Protein AF-A0A091HAL4-F1 (afdb_monomer_lite)

Radius of gyration: 15.79 Å; chains: 1; bounding box: 37×22×40 Å

Organism: NCBI:txid175836

Secondary structure (DSSP, 8-state):
-EE-TTSTHHHHHHHHTT---EE--SS-GGGHHHHHTT----TTTSPPTTS---S---HHHHHHHHHHHHHHHHHHHHHHGGGTTT-

Structure (mmCIF, N/CA/C/O backbone):
data_AF-A0A091HAL4-F1
#
_entry.id   AF-A0A091HAL4-F1
#
loop_
_atom_site.group_PDB
_atom_site.id
_atom_site.type_symbol
_atom_site.label_atom_id
_atom_site.label_alt_id
_atom_site.label_comp_id
_atom_site.label_asym_id
_atom_site.label_entity_id
_atom_site.label_seq_id
_atom_site.pdbx_PDB_ins_code
_atom_site.Cartn_x
_atom_s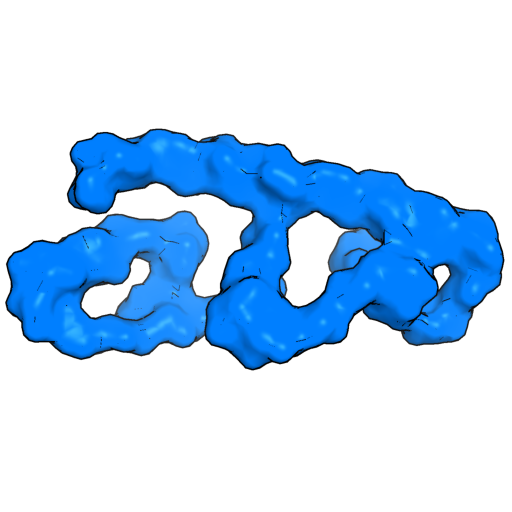ite.Cartn_y
_atom_site.Cartn_z
_atom_site.occupancy
_atom_site.B_iso_or_equiv
_atom_site.auth_seq_id
_atom_site.auth_comp_id
_atom_site.auth_asym_id
_atom_site.auth_atom_id
_atom_site.pdbx_PDB_model_num
ATOM 1 N N . VAL A 1 1 ? -20.923 -4.372 10.415 1.00 77.38 1 VAL A N 1
ATOM 2 C CA . VAL A 1 1 ? -20.708 -2.963 9.991 1.00 77.38 1 VAL A CA 1
ATOM 3 C C . VAL A 1 1 ? -19.722 -2.945 8.833 1.00 77.38 1 VAL A C 1
ATOM 5 O O . VAL A 1 1 ? -18.751 -3.683 8.904 1.00 77.38 1 VAL A O 1
ATOM 8 N N . PHE A 1 2 ? -19.976 -2.181 7.767 1.00 80.88 2 PHE A N 1
ATOM 9 C CA . PHE A 1 2 ? -18.989 -1.989 6.697 1.00 80.88 2 PHE A CA 1
ATOM 10 C C . PHE A 1 2 ? -18.118 -0.786 7.031 1.00 80.88 2 PHE A C 1
ATOM 12 O O . PHE A 1 2 ? -18.653 0.287 7.313 1.00 80.88 2 PHE A O 1
ATOM 19 N N . THR A 1 3 ? -16.805 -0.977 7.038 1.00 81.94 3 THR A N 1
ATOM 20 C CA . THR A 1 3 ? -15.852 0.055 7.452 1.00 81.94 3 THR A CA 1
ATOM 21 C C . THR A 1 3 ? -14.767 0.227 6.402 1.00 81.94 3 THR A C 1
ATOM 23 O O . THR A 1 3 ? -14.291 -0.750 5.819 1.00 81.94 3 THR A O 1
ATOM 26 N N . ASP A 1 4 ? -14.385 1.480 6.165 1.00 80.75 4 ASP A N 1
ATOM 27 C CA . ASP A 1 4 ? -13.241 1.818 5.327 1.00 80.75 4 ASP A CA 1
ATOM 28 C C . ASP A 1 4 ? -11.952 1.685 6.165 1.00 80.75 4 ASP A C 1
ATOM 30 O O . ASP A 1 4 ? -11.817 2.384 7.173 1.00 80.75 4 ASP A O 1
ATOM 34 N N . PRO A 1 5 ? -11.010 0.802 5.793 1.00 75.56 5 PRO A N 1
ATOM 35 C CA . PRO A 1 5 ? -9.751 0.618 6.514 1.00 75.56 5 PRO A CA 1
ATOM 36 C C . PRO A 1 5 ? -8.815 1.839 6.500 1.00 75.56 5 PRO A C 1
ATOM 38 O O . PRO A 1 5 ? -7.888 1.870 7.307 1.00 75.56 5 PRO A O 1
ATOM 41 N N . LEU A 1 6 ? -9.042 2.864 5.662 1.00 77.38 6 LEU A N 1
ATOM 42 C CA . LEU A 1 6 ? -8.317 4.145 5.765 1.00 77.38 6 LEU A CA 1
ATOM 43 C C . LEU A 1 6 ? -8.621 4.893 7.075 1.00 77.38 6 LEU A C 1
ATOM 45 O O . LEU A 1 6 ? -7.804 5.690 7.538 1.00 77.38 6 LEU A O 1
ATOM 49 N N . LEU A 1 7 ? -9.790 4.646 7.675 1.00 79.88 7 LEU A N 1
ATOM 50 C CA . LEU A 1 7 ? -10.222 5.234 8.941 1.00 79.88 7 LEU A CA 1
ATOM 51 C C . LEU A 1 7 ? -10.571 4.110 9.933 1.00 79.88 7 LEU A C 1
ATOM 53 O O . LEU A 1 7 ? -11.739 3.728 10.061 1.00 79.88 7 LEU A O 1
ATOM 57 N N . PRO A 1 8 ? -9.584 3.589 10.689 1.00 82.62 8 PRO A N 1
ATOM 58 C CA . PRO A 1 8 ? -9.762 2.396 11.518 1.00 82.62 8 PRO A CA 1
ATOM 59 C C . PRO A 1 8 ? -10.694 2.609 12.720 1.00 82.62 8 PRO A C 1
ATOM 61 O O . PRO A 1 8 ? -11.099 1.633 13.342 1.00 82.62 8 PRO A O 1
ATOM 64 N N . CYS A 1 9 ? -11.105 3.845 13.038 1.00 85.94 9 CYS A N 1
ATOM 65 C CA . CYS A 1 9 ? -12.026 4.145 14.145 1.00 85.94 9 CYS A CA 1
ATOM 66 C C . CYS A 1 9 ? -13.287 3.271 14.144 1.00 85.94 9 CYS A C 1
ATOM 68 O O . CYS A 1 9 ? -13.734 2.835 15.201 1.00 85.94 9 CYS A O 1
ATOM 70 N N . GLY A 1 10 ? -13.870 3.023 12.966 1.00 86.50 10 GLY A N 1
ATOM 71 C CA . GLY A 1 10 ? -15.072 2.194 12.851 1.00 86.50 10 GLY A CA 1
ATOM 72 C C . GLY A 1 10 ? -14.811 0.729 13.202 1.00 86.50 10 GLY A C 1
ATOM 73 O O . GLY A 1 10 ? -15.647 0.098 13.844 1.00 86.50 10 GLY A O 1
ATOM 74 N N . GLN A 1 11 ? -13.644 0.210 12.814 1.00 87.94 11 GLN A N 1
ATOM 75 C CA . GLN A 1 11 ? -13.195 -1.136 13.164 1.00 87.94 11 GLN A CA 1
ATOM 76 C C . GLN A 1 11 ? -12.908 -1.241 14.667 1.00 87.94 11 GLN A C 1
ATOM 78 O O . GLN A 1 11 ? -13.448 -2.133 15.313 1.00 87.94 11 GLN A O 1
ATOM 83 N N . ILE A 1 12 ? -12.142 -0.299 15.226 1.00 88.75 12 ILE A N 1
ATOM 84 C CA . ILE A 1 12 ? -11.798 -0.254 16.658 1.00 88.75 12 ILE A CA 1
ATOM 85 C C . ILE A 1 12 ? -13.075 -0.222 17.512 1.00 88.75 12 ILE A C 1
ATOM 87 O O . ILE A 1 12 ? -13.238 -0.991 18.457 1.00 88.75 12 ILE A O 1
ATOM 91 N N . LEU A 1 13 ? -14.045 0.622 17.146 1.00 90.62 13 LEU A N 1
ATOM 92 C CA . LEU A 1 13 ? -15.321 0.695 17.857 1.00 90.62 13 LEU A CA 1
ATOM 93 C C . LEU A 1 13 ? -16.136 -0.602 17.735 1.00 90.62 13 LEU A C 1
ATOM 95 O O . LEU A 1 13 ? -16.748 -1.035 18.711 1.00 90.62 13 LEU A O 1
ATOM 99 N N . ALA A 1 14 ? -16.167 -1.220 16.551 1.00 90.25 14 ALA A N 1
ATOM 100 C CA . ALA A 1 14 ? -16.869 -2.486 16.345 1.00 90.25 14 ALA A CA 1
ATOM 101 C C . ALA A 1 14 ? -16.251 -3.622 17.175 1.00 90.25 14 ALA A C 1
ATOM 103 O O . ALA A 1 14 ? -16.994 -4.440 17.721 1.00 90.25 14 ALA A O 1
ATOM 104 N N . GLU A 1 15 ? -14.926 -3.626 17.323 1.00 90.38 15 GLU A N 1
ATOM 105 C CA . GLU A 1 15 ? -14.191 -4.554 18.182 1.00 90.38 15 GLU A CA 1
ATOM 106 C C . GLU A 1 15 ? -14.555 -4.360 19.663 1.00 90.38 15 GLU A C 1
ATOM 108 O O . GLU A 1 15 ? -14.963 -5.321 20.317 1.00 90.38 15 GLU A O 1
ATOM 113 N N . HIS A 1 16 ? -14.567 -3.120 20.169 1.00 91.50 16 HIS A N 1
ATOM 114 C CA . HIS A 1 16 ? -15.019 -2.828 21.539 1.00 91.50 16 HIS A CA 1
ATOM 115 C C . HIS A 1 16 ? -16.474 -3.233 21.808 1.00 91.50 16 HIS A C 1
ATOM 117 O O . HIS A 1 16 ? -16.813 -3.646 22.917 1.00 91.50 16 HIS A O 1
ATOM 123 N N . LEU A 1 17 ? -17.344 -3.113 20.806 1.00 93.19 17 LEU A N 1
ATOM 124 C CA . LEU A 1 17 ? -18.754 -3.494 20.906 1.00 93.19 17 LEU A CA 1
ATOM 125 C C . LEU A 1 17 ? -18.995 -4.986 20.622 1.00 93.19 17 LEU A C 1
ATOM 127 O O . LEU A 1 17 ? -20.134 -5.439 20.730 1.00 93.19 17 LEU A O 1
ATOM 131 N N . SER A 1 18 ? -17.953 -5.755 20.274 1.00 93.44 18 SER A N 1
ATOM 132 C CA . SER A 1 18 ? -18.046 -7.173 19.889 1.00 93.44 18 SER A CA 1
ATOM 133 C C . SER A 1 18 ? -19.015 -7.434 18.722 1.00 93.44 18 SER A C 1
ATOM 135 O O . SER A 1 18 ? -19.703 -8.457 18.677 1.00 93.44 18 SER A O 1
ATOM 137 N N . ILE A 1 19 ? -19.094 -6.503 17.766 1.00 93.62 19 ILE A N 1
ATOM 138 C CA . ILE A 1 19 ? -19.977 -6.593 16.594 1.00 93.62 19 ILE A CA 1
ATOM 139 C C . IL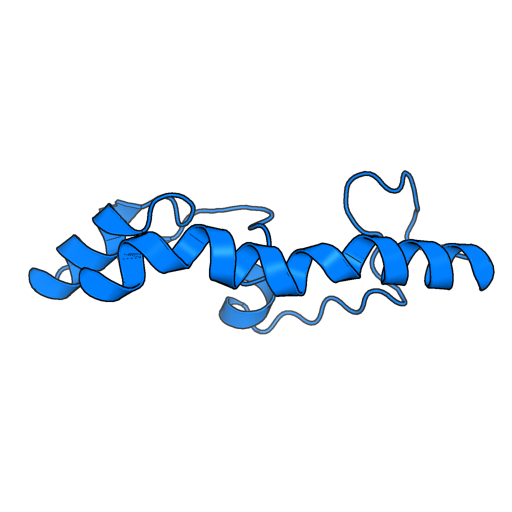E A 1 19 ? -19.144 -6.995 15.369 1.00 93.62 19 ILE A C 1
ATOM 141 O O . ILE A 1 19 ? -18.091 -6.402 15.132 1.00 93.62 19 ILE A O 1
ATOM 145 N N . PRO A 1 20 ? -19.612 -7.933 14.522 1.00 90.75 20 PRO A N 1
ATOM 146 C CA . PRO A 1 20 ? -18.902 -8.272 13.296 1.00 90.75 20 PRO A CA 1
ATOM 147 C C . PRO A 1 20 ? -18.803 -7.064 12.353 1.00 90.75 20 PRO A C 1
ATOM 149 O O . PRO A 1 20 ? -19.794 -6.384 12.038 1.00 90.75 20 PRO A O 1
ATOM 152 N N . PHE A 1 21 ? -17.598 -6.827 11.848 1.00 87.94 21 PHE A N 1
ATOM 153 C CA . PHE A 1 21 ? -17.315 -5.818 10.836 1.00 87.94 21 PHE A CA 1
ATOM 154 C C . PHE A 1 21 ? -16.678 -6.450 9.598 1.00 87.94 21 PHE A C 1
ATOM 156 O O . PHE A 1 21 ? -16.101 -7.532 9.656 1.00 87.94 21 PHE A O 1
ATOM 163 N N . VAL A 1 22 ? -16.842 -5.785 8.457 1.00 87.12 22 VAL A N 1
ATOM 164 C CA . VAL A 1 22 ? -16.278 -6.197 7.172 1.00 87.12 22 VAL A CA 1
ATOM 165 C C . VAL A 1 22 ? -15.544 -5.002 6.587 1.00 87.12 22 VAL A C 1
ATOM 167 O O . VAL A 1 22 ? -16.133 -3.931 6.413 1.00 87.12 22 VAL A O 1
ATOM 170 N N . LEU A 1 23 ? -14.265 -5.202 6.281 1.00 84.06 23 LEU A N 1
ATOM 171 C CA . LEU A 1 23 ? -13.416 -4.199 5.654 1.00 84.06 23 LEU A CA 1
ATOM 172 C C . LEU A 1 23 ? -13.621 -4.238 4.143 1.00 84.06 23 LEU A C 1
ATOM 174 O O . LEU A 1 23 ? -13.497 -5.292 3.518 1.00 84.06 23 LEU A O 1
ATOM 178 N N . ILE A 1 24 ? -13.933 -3.084 3.559 1.00 77.88 24 ILE A N 1
ATOM 179 C CA . ILE A 1 24 ? -14.020 -2.924 2.107 1.00 77.88 24 ILE A CA 1
ATOM 180 C C . ILE A 1 24 ? -13.022 -1.848 1.705 1.00 77.88 24 ILE A C 1
ATOM 182 O O . ILE A 1 24 ? -13.276 -0.663 1.892 1.00 77.88 24 ILE A O 1
ATOM 186 N N . ALA A 1 25 ? -11.908 -2.264 1.111 1.00 76.44 25 ALA A N 1
ATOM 187 C CA . ALA A 1 25 ? -11.005 -1.369 0.402 1.00 76.44 25 ALA A CA 1
ATOM 188 C C . ALA A 1 25 ? -10.368 -2.056 -0.796 1.00 76.44 25 ALA A C 1
ATOM 190 O O . ALA A 1 25 ? -10.304 -3.283 -0.883 1.00 76.44 25 ALA A O 1
ATOM 191 N N . ARG A 1 26 ? -9.894 -1.232 -1.727 1.00 67.88 26 ARG A N 1
ATOM 192 C CA . ARG A 1 26 ? -9.047 -1.645 -2.843 1.00 67.88 26 ARG A CA 1
ATOM 193 C C . ARG A 1 26 ? -7.815 -0.761 -2.862 1.00 67.88 26 ARG A C 1
ATOM 195 O O . ARG A 1 26 ? -7.966 0.457 -2.891 1.00 67.88 26 ARG A O 1
ATOM 202 N N . GLY A 1 27 ? -6.636 -1.377 -2.900 1.00 72.88 27 GLY A N 1
ATOM 203 C CA . GLY A 1 27 ? -5.379 -0.648 -3.026 1.00 72.88 27 GLY A CA 1
ATOM 204 C C . GLY A 1 27 ? -5.065 0.151 -1.771 1.00 72.88 27 GLY A C 1
ATOM 205 O O . GLY A 1 27 ? -4.840 1.359 -1.850 1.00 72.88 27 GLY A O 1
ATOM 206 N N . LEU A 1 28 ? -5.086 -0.521 -0.618 1.00 75.69 28 LEU A N 1
ATOM 207 C CA . LEU A 1 28 ? -4.626 0.101 0.617 1.00 75.69 28 LEU A CA 1
ATOM 208 C C . LEU A 1 28 ? -3.173 0.575 0.430 1.00 75.69 28 LEU A C 1
ATOM 210 O O . LEU A 1 28 ? -2.356 -0.174 -0.122 1.00 75.69 28 LEU A O 1
ATOM 214 N N . PRO A 1 29 ? -2.813 1.790 0.895 1.00 68.88 29 PRO A N 1
ATOM 215 C CA . PRO A 1 29 ? -1.402 2.129 1.038 1.00 68.88 29 PRO A CA 1
ATOM 216 C C . PRO A 1 29 ? -0.751 1.060 1.925 1.00 68.88 29 PRO A C 1
ATOM 218 O O . PRO A 1 29 ? -1.449 0.429 2.710 1.00 68.88 29 PRO A O 1
ATOM 221 N N . CYS A 1 30 ? 0.548 0.817 1.766 1.00 76.12 30 CYS A N 1
ATOM 222 C CA . CYS A 1 30 ? 1.318 -0.210 2.486 1.00 76.12 30 CYS A CA 1
ATOM 223 C C . CYS A 1 30 ? 1.032 -1.696 2.197 1.00 76.12 30 CYS A C 1
ATOM 225 O O . CYS A 1 30 ? 1.779 -2.543 2.680 1.00 76.12 30 CYS A O 1
ATOM 227 N N . GLY A 1 31 ? 0.048 -2.039 1.361 1.00 76.38 31 GLY A N 1
ATOM 228 C CA . GLY A 1 31 ? -0.171 -3.429 0.941 1.00 76.38 31 GLY A CA 1
ATOM 229 C C . GLY A 1 31 ? -0.761 -4.345 2.021 1.00 76.38 31 GLY A C 1
ATOM 230 O O . GLY A 1 31 ? -0.660 -5.568 1.921 1.00 76.38 31 GLY A O 1
ATOM 231 N N . LEU A 1 32 ? -1.394 -3.762 3.044 1.00 78.50 32 LEU A N 1
ATOM 232 C CA . LEU A 1 32 ? -2.086 -4.491 4.111 1.00 78.50 32 LEU A CA 1
ATOM 233 C C . LEU A 1 32 ? -3.214 -5.389 3.568 1.00 78.50 32 LEU A C 1
ATOM 235 O O . LEU A 1 32 ? -3.516 -6.438 4.132 1.00 78.50 32 LEU A O 1
ATOM 239 N N . ASP A 1 33 ? -3.819 -5.006 2.442 1.00 79.69 33 ASP A N 1
ATOM 240 C CA . ASP A 1 33 ? -4.782 -5.825 1.706 1.00 79.69 33 ASP A CA 1
ATOM 241 C C . ASP A 1 33 ? -4.159 -7.125 1.184 1.00 79.69 33 ASP A C 1
ATOM 243 O O . ASP A 1 33 ? -4.778 -8.184 1.290 1.00 79.69 33 ASP A O 1
ATOM 247 N N . PHE A 1 34 ? -2.930 -7.081 0.673 1.00 81.62 34 PHE A N 1
ATOM 248 C CA . PHE A 1 34 ? -2.205 -8.273 0.228 1.00 81.62 34 PHE A CA 1
ATOM 249 C C . PHE A 1 34 ? -1.853 -9.205 1.392 1.00 81.62 34 PHE A C 1
ATOM 251 O O . PHE A 1 34 ? -1.992 -10.421 1.259 1.00 81.62 34 PHE A O 1
ATOM 258 N N . GLU A 1 35 ? -1.469 -8.652 2.544 1.00 79.19 35 GLU A N 1
ATOM 259 C CA . GLU A 1 35 ? -1.207 -9.437 3.755 1.00 79.19 35 GLU A CA 1
ATOM 260 C C . GLU A 1 35 ? -2.491 -10.084 4.296 1.00 79.19 35 GLU A C 1
ATOM 262 O O . GLU A 1 35 ? -2.536 -11.297 4.507 1.00 79.19 35 GLU A O 1
ATOM 267 N N . ALA A 1 36 ? -3.575 -9.317 4.433 1.00 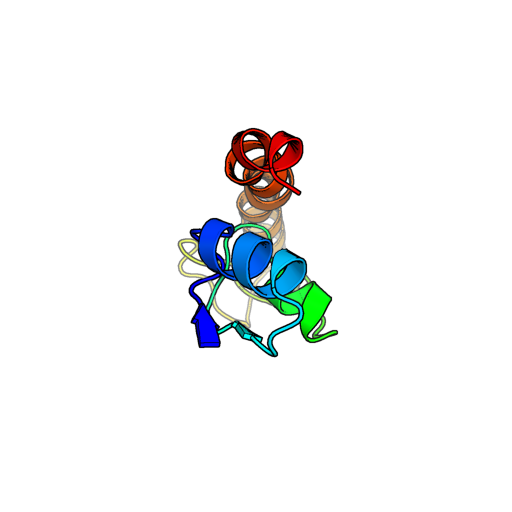80.31 36 ALA A N 1
ATOM 268 C CA . ALA A 1 36 ? -4.855 -9.825 4.926 1.00 80.31 36 ALA A CA 1
ATOM 269 C C . ALA A 1 36 ? -5.474 -10.883 3.995 1.00 80.31 36 ALA A C 1
ATOM 271 O O . ALA A 1 36 ? -6.073 -11.852 4.459 1.00 80.31 36 ALA A O 1
ATOM 272 N N . THR A 1 37 ? -5.317 -10.718 2.677 1.00 84.06 37 THR A N 1
ATOM 273 C CA . THR A 1 37 ? -5.816 -11.677 1.675 1.00 84.06 37 THR A CA 1
ATOM 274 C C . THR A 1 37 ? -4.855 -12.830 1.396 1.00 84.06 37 THR A C 1
ATOM 276 O O . THR A 1 37 ? -5.212 -13.732 0.639 1.00 84.06 37 THR A O 1
ATOM 279 N N . GLN A 1 38 ? -3.656 -12.824 1.995 1.00 84.56 38 GLN A N 1
ATOM 280 C CA . GLN A 1 38 ? -2.584 -13.791 1.724 1.00 84.56 38 GLN A CA 1
ATOM 281 C C . GLN A 1 38 ? -2.244 -13.885 0.223 1.00 84.56 38 GLN A C 1
ATOM 283 O O . GLN A 1 38 ? -1.902 -14.950 -0.298 1.00 84.56 38 GLN A O 1
ATOM 288 N N . CYS A 1 39 ? -2.355 -12.762 -0.491 1.00 85.12 39 CYS A N 1
ATOM 289 C CA . CYS A 1 39 ? -2.132 -12.678 -1.928 1.00 85.12 39 CYS A CA 1
ATOM 290 C C . CYS A 1 39 ? -0.728 -12.115 -2.209 1.00 85.12 39 CYS A C 1
ATOM 292 O O . CYS A 1 39 ? -0.460 -10.955 -1.896 1.00 85.12 39 CYS A O 1
ATOM 294 N N . PRO A 1 40 ? 0.201 -12.891 -2.795 1.00 82.94 40 PRO A N 1
ATOM 295 C CA . PRO A 1 40 ? 1.564 -12.422 -3.013 1.00 82.94 40 PRO A CA 1
ATOM 296 C C . PRO A 1 40 ? 1.625 -11.351 -4.115 1.00 82.94 40 PRO A C 1
ATOM 298 O O . PRO A 1 40 ? 1.317 -11.625 -5.273 1.00 82.94 40 PRO A O 1
ATOM 301 N N . SER A 1 41 ? 2.107 -10.148 -3.781 1.00 86.56 41 SER A N 1
ATOM 302 C CA . SER A 1 41 ? 2.354 -9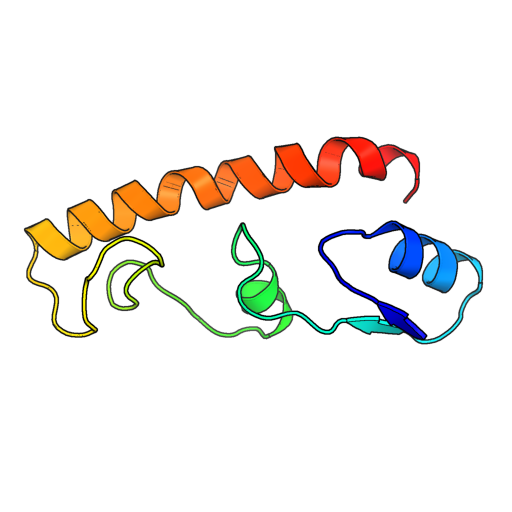.061 -4.746 1.00 86.56 41 SER A CA 1
ATOM 303 C C . SER A 1 41 ? 3.841 -8.665 -4.811 1.00 86.56 41 SER A C 1
ATOM 305 O O . SER A 1 41 ? 4.241 -7.645 -4.236 1.00 86.56 41 SER A O 1
ATOM 307 N N . PRO A 1 42 ? 4.707 -9.467 -5.459 1.00 87.69 42 PRO A N 1
ATOM 308 C CA . PRO A 1 42 ? 6.131 -9.165 -5.517 1.00 87.69 42 PRO A CA 1
ATOM 309 C C . PRO A 1 42 ? 6.404 -7.955 -6.434 1.00 87.69 42 PRO A C 1
ATOM 311 O O . PRO A 1 42 ? 6.003 -7.978 -7.603 1.00 87.69 42 PRO A O 1
ATOM 314 N N . PRO A 1 43 ? 7.163 -6.937 -5.982 1.00 85.19 43 PRO A N 1
ATOM 315 C CA . PRO A 1 43 ? 7.477 -5.750 -6.790 1.00 85.19 43 PRO A CA 1
ATOM 316 C C . PRO A 1 43 ? 8.372 -6.059 -8.002 1.00 85.19 43 PRO A C 1
ATOM 318 O O . PRO A 1 43 ? 8.566 -5.222 -8.876 1.00 85.19 43 PRO A O 1
ATOM 321 N N . SER A 1 44 ? 8.924 -7.268 -8.100 1.00 84.56 44 SER A N 1
ATOM 322 C CA . SER A 1 44 ? 9.701 -7.710 -9.261 1.00 84.56 44 SER A CA 1
ATOM 323 C C . SER A 1 44 ? 8.846 -8.073 -10.482 1.00 84.56 44 SER A C 1
ATOM 325 O O . SER A 1 44 ? 9.382 -8.082 -11.591 1.00 84.56 44 SER A O 1
ATOM 327 N N . TYR A 1 45 ? 7.552 -8.361 -10.296 1.00 85.81 45 TYR A N 1
ATOM 328 C CA . TYR A 1 45 ? 6.638 -8.802 -11.363 1.00 85.81 45 TYR A CA 1
ATOM 329 C C . TYR A 1 45 ? 5.297 -8.062 -11.375 1.00 85.81 45 TYR A C 1
ATOM 331 O O . TYR A 1 45 ? 4.640 -8.025 -12.409 1.00 85.81 45 TYR A O 1
ATOM 339 N N . VAL A 1 46 ? 4.894 -7.456 -10.255 1.00 89.31 46 VAL A N 1
ATOM 340 C CA . VAL A 1 46 ? 3.645 -6.695 -10.156 1.00 89.31 46 VAL A CA 1
ATOM 341 C C . VAL A 1 46 ? 3.959 -5.201 -10.269 1.00 89.31 46 VAL A C 1
ATOM 343 O O . VAL A 1 46 ? 4.657 -4.675 -9.395 1.00 89.31 46 VAL A O 1
ATOM 346 N N . PRO A 1 47 ? 3.480 -4.497 -11.310 1.00 90.88 47 PRO A N 1
ATOM 347 C CA . PRO A 1 47 ? 3.712 -3.064 -11.452 1.00 90.88 47 PRO A CA 1
ATOM 348 C C . PRO A 1 47 ? 3.036 -2.295 -10.312 1.00 90.88 47 PRO A C 1
ATOM 350 O O . PRO A 1 47 ? 1.879 -2.547 -9.967 1.00 90.88 47 PRO A O 1
ATOM 353 N N . ARG A 1 48 ? 3.769 -1.361 -9.702 1.00 88.19 48 ARG A N 1
ATOM 354 C CA . ARG A 1 48 ? 3.249 -0.508 -8.634 1.00 88.19 48 ARG A CA 1
ATOM 355 C C . ARG A 1 48 ? 2.428 0.644 -9.216 1.00 88.19 48 ARG A C 1
ATOM 357 O O . ARG A 1 48 ? 2.746 1.128 -10.309 1.00 88.19 48 ARG A O 1
ATOM 364 N N . PRO A 1 49 ? 1.387 1.108 -8.500 1.00 83.50 49 PRO A N 1
ATOM 365 C CA . PRO A 1 49 ? 0.611 2.272 -8.913 1.00 83.50 49 PRO A CA 1
ATOM 366 C C . PRO A 1 49 ? 1.523 3.474 -9.194 1.00 83.50 49 PRO A C 1
ATOM 368 O O . PRO A 1 49 ? 2.573 3.613 -8.570 1.00 83.50 49 PRO A O 1
ATOM 371 N N . PHE A 1 50 ? 1.126 4.343 -10.125 1.00 81.44 50 PHE A N 1
ATOM 372 C CA . PHE A 1 50 ? 1.867 5.559 -10.511 1.00 81.44 50 PHE A CA 1
ATOM 373 C C . PHE A 1 50 ? 3.215 5.343 -11.227 1.00 81.44 50 PHE A C 1
ATOM 375 O O . PHE A 1 50 ? 3.951 6.306 -11.439 1.00 81.44 50 PHE A O 1
ATOM 382 N N . THR A 1 51 ? 3.562 4.112 -11.622 1.00 84.25 51 THR A N 1
ATOM 383 C CA . THR A 1 51 ? 4.816 3.837 -12.351 1.00 84.25 51 THR A CA 1
ATOM 384 C C . THR A 1 51 ? 4.664 3.778 -13.876 1.00 84.25 51 THR A C 1
ATOM 386 O O . THR A 1 51 ? 5.686 3.763 -14.569 1.00 84.25 51 THR A O 1
ATOM 389 N N . ASP A 1 52 ? 3.424 3.759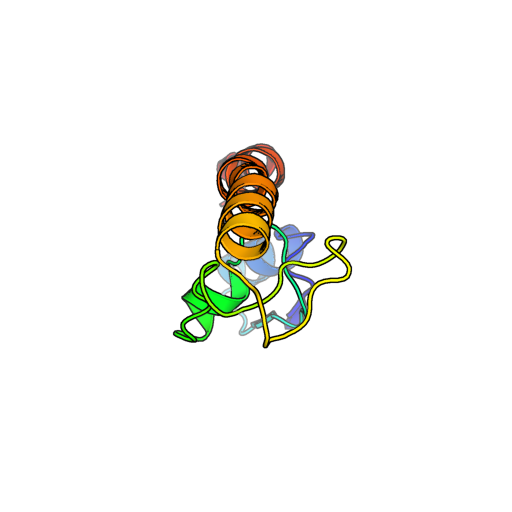 -14.386 1.00 87.50 52 ASP A N 1
ATOM 390 C CA . ASP A 1 52 ? 3.050 3.494 -15.789 1.00 87.50 52 ASP A CA 1
ATOM 391 C C . ASP A 1 52 ? 3.718 2.230 -16.374 1.00 87.50 52 ASP A C 1
ATOM 393 O O . ASP A 1 52 ? 3.932 2.109 -17.582 1.00 87.50 52 ASP A O 1
ATOM 397 N N . LEU A 1 53 ? 4.084 1.280 -15.505 1.00 90.94 53 LEU A N 1
ATOM 398 C CA . LEU A 1 53 ? 4.686 0.003 -15.878 1.00 90.94 53 LEU A CA 1
ATOM 399 C C . LEU A 1 53 ? 3.611 -1.057 -16.130 1.00 90.94 53 LEU A C 1
ATOM 401 O O . LEU A 1 53 ? 2.517 -1.021 -15.571 1.00 90.94 53 LEU A O 1
ATOM 405 N N . THR A 1 54 ? 3.961 -2.030 -16.964 1.00 88.75 54 THR A N 1
ATOM 406 C CA . THR A 1 54 ? 3.152 -3.218 -17.245 1.00 88.75 54 THR A CA 1
ATOM 407 C C . THR A 1 54 ? 3.702 -4.428 -16.488 1.00 88.75 54 THR A C 1
ATOM 409 O O . THR A 1 54 ? 4.719 -4.345 -15.801 1.00 88.75 54 THR A O 1
ATOM 412 N N . ASP A 1 55 ? 3.042 -5.574 -16.608 1.00 85.62 55 ASP A N 1
ATOM 413 C CA . ASP A 1 55 ? 3.547 -6.879 -16.162 1.00 85.62 55 ASP A CA 1
ATOM 414 C C . ASP A 1 55 ? 4.839 -7.300 -16.897 1.00 85.62 55 ASP A C 1
ATOM 416 O O . ASP A 1 55 ? 5.671 -8.047 -16.372 1.00 85.62 55 ASP A O 1
ATOM 420 N N . HIS A 1 56 ? 5.067 -6.750 -18.090 1.00 90.44 56 HIS A N 1
ATOM 421 C CA . HIS A 1 56 ? 6.278 -6.950 -18.879 1.00 90.44 56 HIS A CA 1
ATOM 422 C C . HIS A 1 56 ? 7.333 -5.858 -18.624 1.00 90.44 56 HIS A C 1
ATOM 424 O O . HIS A 1 56 ? 7.495 -4.923 -19.406 1.00 90.44 56 HIS A O 1
ATOM 430 N N . MET A 1 57 ? 8.111 -6.015 -17.545 1.00 92.88 57 MET A N 1
ATOM 431 C CA . MET A 1 57 ? 9.217 -5.111 -17.182 1.00 92.88 57 MET A CA 1
ATOM 432 C C . MET A 1 57 ? 10.604 -5.678 -17.515 1.00 92.88 57 MET A C 1
ATOM 434 O O . MET A 1 57 ? 10.927 -6.820 -17.163 1.00 92.88 57 MET A O 1
ATOM 438 N N . ASN A 1 58 ? 11.473 -4.838 -18.084 1.00 93.69 58 ASN A N 1
ATOM 439 C CA . ASN A 1 58 ? 12.913 -5.087 -18.168 1.00 93.69 58 ASN A CA 1
ATOM 440 C C . ASN A 1 58 ? 13.604 -4.895 -16.799 1.00 93.69 58 ASN A C 1
ATOM 442 O O . ASN A 1 58 ? 12.995 -4.441 -15.832 1.00 93.69 58 ASN A O 1
ATOM 446 N N . PHE A 1 59 ? 14.893 -5.232 -16.699 1.00 93.19 59 PHE A N 1
ATOM 447 C CA . PHE A 1 59 ? 15.621 -5.175 -15.425 1.00 93.19 59 PHE A CA 1
ATOM 448 C C . PHE A 1 59 ? 15.581 -3.787 -14.760 1.00 93.19 59 PHE A C 1
ATOM 450 O O . PHE A 1 59 ? 15.252 -3.682 -13.582 1.00 93.19 59 PHE A O 1
ATOM 457 N N . LEU A 1 60 ? 15.848 -2.713 -15.510 1.00 93.25 60 LEU A N 1
ATOM 458 C CA . LEU A 1 60 ? 15.850 -1.351 -14.961 1.00 93.25 60 LEU A CA 1
ATOM 459 C C . LEU A 1 60 ? 14.451 -0.895 -14.535 1.00 93.25 60 LEU A C 1
ATOM 461 O O . LEU A 1 60 ? 14.307 -0.219 -13.518 1.00 93.25 60 LEU A O 1
ATOM 465 N N . GLN A 1 61 ? 13.414 -1.298 -15.268 1.00 92.81 61 GLN A N 1
ATOM 466 C CA . GLN A 1 61 ? 12.025 -1.049 -14.893 1.00 92.81 61 GLN A CA 1
ATOM 467 C C . GLN A 1 61 ? 11.659 -1.768 -13.593 1.00 92.81 61 GLN A C 1
ATOM 469 O O . GLN A 1 61 ? 11.016 -1.158 -12.747 1.00 92.81 61 GLN A O 1
ATOM 474 N N . ARG A 1 62 ? 12.133 -3.003 -13.374 1.00 93.50 62 ARG A N 1
ATOM 475 C CA . ARG A 1 62 ? 11.939 -3.716 -12.096 1.00 93.50 62 ARG A CA 1
ATOM 476 C C . ARG A 1 62 ? 12.637 -3.015 -10.935 1.00 93.50 62 ARG A C 1
ATOM 478 O O . ARG A 1 62 ? 12.052 -2.889 -9.865 1.00 93.50 62 ARG A O 1
ATOM 485 N N . VAL A 1 63 ? 13.858 -2.518 -11.148 1.00 92.44 63 VAL A N 1
ATOM 486 C CA . VAL A 1 63 ? 14.580 -1.729 -10.135 1.00 92.44 63 VAL A CA 1
ATOM 487 C C . VAL A 1 63 ? 13.809 -0.447 -9.809 1.00 92.44 63 VAL A C 1
ATOM 489 O O . VAL A 1 63 ? 13.584 -0.154 -8.637 1.00 92.44 63 VAL A O 1
ATOM 492 N N . LYS A 1 64 ? 13.329 0.279 -10.828 1.00 91.00 64 LYS A N 1
ATOM 493 C CA . LYS A 1 64 ? 12.465 1.454 -10.637 1.00 91.00 64 LYS A CA 1
ATOM 494 C C . LYS A 1 64 ? 11.204 1.083 -9.850 1.00 91.00 64 LYS A C 1
ATOM 496 O O . LYS A 1 64 ? 10.886 1.757 -8.878 1.00 91.00 64 LYS A O 1
ATOM 501 N N . ASN A 1 65 ? 10.522 0.005 -10.231 1.00 92.69 65 ASN A N 1
ATOM 502 C CA . ASN A 1 65 ? 9.303 -0.457 -9.573 1.00 92.69 65 ASN A CA 1
ATOM 503 C C . ASN A 1 65 ? 9.528 -0.781 -8.088 1.00 92.69 65 ASN A C 1
ATOM 505 O O . ASN A 1 65 ? 8.720 -0.404 -7.246 1.00 92.69 65 ASN A O 1
ATOM 509 N N . MET A 1 66 ? 10.661 -1.411 -7.760 1.00 89.44 66 MET A N 1
ATOM 510 C CA . MET A 1 66 ? 11.055 -1.695 -6.379 1.00 89.44 66 MET A CA 1
ATOM 511 C C . MET A 1 66 ? 11.330 -0.414 -5.581 1.00 89.44 66 MET A C 1
ATOM 513 O O . MET A 1 66 ? 10.901 -0.317 -4.438 1.00 89.44 66 MET A O 1
ATOM 517 N N . ILE A 1 67 ? 11.988 0.589 -6.174 1.00 89.62 67 ILE A N 1
ATOM 518 C CA . ILE A 1 67 ? 12.227 1.887 -5.515 1.00 89.62 67 ILE A CA 1
ATOM 519 C C . ILE A 1 67 ? 10.903 2.598 -5.205 1.00 89.62 67 ILE A C 1
ATOM 521 O O . ILE A 1 67 ? 10.743 3.146 -4.116 1.00 89.62 67 ILE A O 1
ATOM 525 N N . PHE A 1 68 ? 9.942 2.552 -6.130 1.00 88.31 68 PHE A N 1
ATOM 526 C CA . PHE A 1 68 ? 8.601 3.110 -5.924 1.00 88.31 68 PHE A CA 1
ATOM 527 C C . PHE A 1 68 ? 7.798 2.388 -4.833 1.00 88.31 68 PHE A C 1
ATOM 529 O O . PHE A 1 68 ? 6.867 2.975 -4.291 1.00 88.31 68 PHE A O 1
ATOM 536 N N . ASP A 1 69 ? 8.157 1.150 -4.491 1.00 86.38 69 ASP A N 1
ATOM 537 C CA . ASP A 1 69 ? 7.518 0.388 -3.417 1.00 86.38 69 ASP A CA 1
ATOM 538 C C . ASP A 1 69 ? 8.064 0.726 -2.022 1.00 86.38 69 ASP A C 1
ATOM 540 O O . ASP A 1 69 ? 7.392 0.497 -1.025 1.00 86.38 69 ASP A O 1
ATOM 544 N N . ILE A 1 70 ? 9.264 1.308 -1.915 1.00 84.12 70 ILE A N 1
ATOM 545 C CA . ILE A 1 70 ? 9.900 1.615 -0.620 1.00 84.12 70 ILE A CA 1
ATOM 546 C C . ILE A 1 70 ? 9.011 2.476 0.302 1.00 84.12 70 ILE A C 1
ATOM 548 O O . ILE A 1 70 ? 8.909 2.149 1.487 1.00 84.12 70 ILE A O 1
ATOM 552 N N . PRO A 1 71 ? 8.331 3.540 -0.175 1.00 82.94 71 PRO A N 1
ATOM 553 C CA . PRO A 1 71 ? 7.459 4.346 0.675 1.00 82.94 71 PRO A CA 1
ATOM 554 C C . PRO A 1 71 ? 6.317 3.555 1.321 1.00 82.94 71 PRO A C 1
ATOM 556 O O . PRO A 1 71 ? 5.916 3.901 2.431 1.00 82.94 71 PRO A O 1
ATOM 559 N N . ASN A 1 72 ? 5.819 2.483 0.685 1.00 78.62 72 ASN A N 1
ATOM 560 C CA . ASN A 1 72 ? 4.734 1.666 1.241 1.00 78.62 72 ASN A CA 1
ATOM 561 C C . ASN A 1 72 ? 5.085 1.121 2.631 1.00 78.62 72 ASN A C 1
ATOM 563 O O . ASN A 1 72 ? 4.227 1.126 3.508 1.00 78.62 72 ASN A O 1
ATOM 567 N N . TYR A 1 73 ? 6.345 0.754 2.873 1.00 75.94 73 TYR A N 1
ATOM 568 C CA . TYR A 1 73 ? 6.789 0.249 4.174 1.00 75.94 73 TYR A CA 1
ATOM 569 C C . TYR A 1 73 ? 6.690 1.292 5.299 1.00 75.94 73 TYR A C 1
ATOM 571 O O . TYR A 1 73 ? 6.421 0.934 6.439 1.00 75.94 73 TYR A O 1
ATOM 579 N N . PHE A 1 74 ? 6.861 2.582 4.994 1.00 77.31 74 PHE A N 1
ATOM 580 C CA . PHE A 1 74 ? 6.840 3.664 5.992 1.00 77.31 74 PHE A CA 1
ATOM 581 C C . PHE A 1 74 ? 5.461 4.320 6.155 1.00 77.31 74 PHE A C 1
ATOM 583 O O . PHE A 1 74 ? 5.158 4.916 7.196 1.00 77.31 74 PHE A O 1
ATOM 590 N N . LEU A 1 75 ? 4.620 4.243 5.119 1.00 79.38 75 LEU A N 1
ATOM 591 C CA . LEU A 1 75 ? 3.289 4.851 5.114 1.00 79.38 75 LEU A CA 1
ATOM 592 C C . LEU A 1 75 ? 2.351 4.194 6.132 1.00 79.38 75 LEU A C 1
ATOM 594 O O . LEU A 1 75 ? 1.582 4.905 6.772 1.00 79.38 75 LEU A O 1
ATOM 598 N N . CYS A 1 76 ? 2.450 2.874 6.313 1.00 76.19 76 CYS A N 1
ATOM 599 C CA . CYS A 1 76 ? 1.644 2.114 7.275 1.00 76.19 76 CYS A CA 1
ATOM 600 C C . CYS A 1 76 ? 1.799 2.671 8.695 1.00 76.19 76 CYS A C 1
ATOM 602 O O . CYS A 1 76 ? 0.818 3.089 9.310 1.00 76.19 76 CYS A O 1
ATOM 604 N N . ASP A 1 77 ? 3.041 2.769 9.176 1.00 78.19 77 ASP A N 1
ATOM 605 C CA . ASP A 1 77 ? 3.321 3.328 10.497 1.00 78.19 77 ASP A CA 1
ATOM 606 C C . ASP A 1 77 ? 2.760 4.743 10.600 1.00 78.19 77 ASP A C 1
ATOM 608 O O . ASP A 1 77 ? 1.974 5.037 11.494 1.00 78.19 77 ASP A O 1
ATOM 612 N N . SER A 1 78 ? 3.077 5.606 9.636 1.00 78.38 78 SER A N 1
ATOM 613 C CA . SER A 1 78 ? 2.673 7.016 9.667 1.00 78.38 78 SER A CA 1
ATOM 614 C C . SER A 1 78 ? 1.151 7.216 9.720 1.00 78.38 78 SER A C 1
ATOM 616 O O . SER A 1 78 ? 0.674 8.089 10.447 1.00 78.38 78 SER A O 1
ATOM 618 N N . VAL A 1 79 ? 0.385 6.420 8.966 1.00 80.44 79 VAL A N 1
ATOM 619 C CA . VAL A 1 79 ? -1.083 6.520 8.889 1.00 80.44 79 VAL A CA 1
ATOM 620 C C . VAL A 1 79 ? -1.755 5.934 10.132 1.00 80.44 79 VAL A C 1
ATOM 622 O O . VAL A 1 79 ? -2.735 6.504 10.616 1.00 80.44 79 VAL A O 1
ATOM 625 N N . PHE A 1 80 ? -1.231 4.831 10.676 1.00 80.94 80 PHE A N 1
ATOM 626 C CA . PHE A 1 80 ? -1.858 4.122 11.796 1.00 80.94 80 PHE A CA 1
ATOM 627 C C . PHE A 1 80 ? -1.352 4.551 13.183 1.00 80.94 80 PHE A C 1
ATOM 629 O O . PHE A 1 80 ? -2.070 4.357 14.165 1.00 80.94 80 PHE A O 1
ATOM 636 N N . GLN A 1 81 ? -0.191 5.215 13.284 1.00 84.31 81 GLN A N 1
ATOM 637 C CA . GLN A 1 81 ? 0.368 5.739 14.544 1.00 84.31 81 GLN A CA 1
ATOM 638 C C . GLN A 1 81 ? -0.658 6.501 15.418 1.00 84.31 81 GLN A C 1
ATOM 640 O O . GLN A 1 81 ? -0.712 6.239 16.622 1.00 84.31 81 GLN A O 1
ATOM 645 N N . PRO A 1 82 ? -1.499 7.414 14.884 1.00 84.12 82 PRO A N 1
ATOM 646 C CA . PRO A 1 82 ? -2.472 8.148 15.700 1.00 84.12 82 PRO A CA 1
ATOM 647 C C . PRO A 1 82 ? -3.519 7.248 16.367 1.00 84.12 82 PRO A C 1
ATOM 649 O O . PRO A 1 82 ? -4.028 7.581 17.438 1.00 84.12 82 PRO A O 1
ATOM 652 N N . TYR A 1 83 ? -3.828 6.109 15.748 1.00 82.88 83 TYR A N 1
ATOM 653 C CA . TYR A 1 83 ? -4.852 5.172 16.202 1.00 82.88 83 TYR A CA 1
ATOM 654 C C . TYR A 1 83 ? -4.305 4.099 17.145 1.00 82.88 83 TYR A C 1
ATOM 656 O O . TYR A 1 83 ? -5.087 3.448 17.829 1.00 82.88 83 TYR A O 1
ATOM 664 N N . ALA A 1 84 ? -2.981 3.962 17.266 1.00 81.38 84 ALA A N 1
ATOM 665 C CA . ALA A 1 84 ? -2.346 2.985 18.153 1.00 81.38 84 ALA A CA 1
ATOM 666 C C . ALA A 1 84 ? -2.711 3.163 19.641 1.00 81.38 84 ALA A C 1
ATOM 668 O O . ALA A 1 84 ? -2.572 2.232 20.419 1.00 81.38 84 ALA A O 1
ATOM 669 N N . LYS A 1 85 ? -3.172 4.355 20.049 1.00 81.50 85 LYS A N 1
ATOM 670 C CA . LYS A 1 85 ? -3.658 4.624 21.418 1.00 81.50 85 LYS A CA 1
ATOM 671 C C . LYS A 1 85 ? -5.135 4.278 21.634 1.00 81.50 85 LYS A C 1
ATOM 673 O O . LYS A 1 85 ? -5.603 4.372 22.765 1.00 81.50 85 LYS A O 1
ATOM 678 N N . LEU A 1 86 ? -5.871 4.028 20.553 1.00 78.69 86 LEU A N 1
ATOM 679 C CA . LEU A 1 86 ? -7.312 3.768 20.562 1.00 78.69 86 LEU A CA 1
ATOM 680 C C . LEU A 1 86 ? -7.630 2.273 20.458 1.00 78.69 86 LEU A C 1
ATOM 682 O O . LEU A 1 86 ? -8.728 1.895 20.847 1.00 78.69 86 LEU A O 1
ATOM 686 N N . ALA A 1 87 ? -6.706 1.478 19.912 1.00 65.56 87 ALA A N 1
ATOM 687 C CA . ALA A 1 87 ? -6.770 0.019 19.885 1.00 65.56 87 ALA A CA 1
ATOM 688 C C . ALA A 1 87 ? -6.363 -0.593 21.236 1.00 65.56 87 ALA A C 1
ATOM 690 O O . ALA A 1 87 ? -5.494 0.003 21.917 1.00 65.56 87 ALA A O 1
#

pLDDT: mean 84.11, std 6.34, range [65.56, 93.69]

InterPro domains:
  IPR002213 UDP-glucuronosyl/UDP-glucosyltransferase [PF00201] (1-87)
  IPR050271 UDP-glycosyltransferase [PTHR48043] (1-75)

Foldseek 3Di: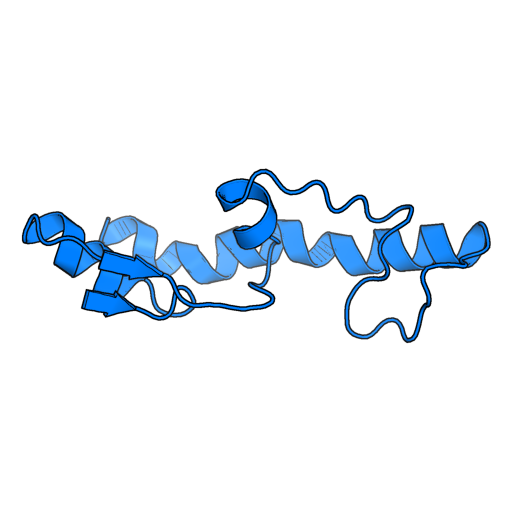
DEDEPLDCVVVLVCVVVVHDYDYDDDDDQLCVVCVVVVPDDDLQQHADPPLPDDSDDDPVSSVVSVVVNVVSNVVVCVSCVVCPVSD

Sequence (87 aa):
VFTDPLLPCGQILAEHLSIPFVLIARGLPCGLDFEATQCPSPPSYVPRPFTDLTDHMNFLQRVKNMIFDIPNYFLCDSVFQPYAKLA